Protein AF-A0A6A4GNF4-F1 (afdb_monomer_lite)

Organism: NCBI:txid1447944

Sequence (142 aa):
MLDEHFGNWNWRKTITLSSYLIDRAEEALENRPNIKPEFVEEWADAKKAWELDNTKPNPFIPKVRAATGHCVQLELALEEEERTKKDFRKKAIKTTVSATTLIAEGLDLKEVIRHFKWDSEHQSLHPTDLQKARLCKACSRA

pLDDT: mean 83.72, std 9.84, range [50.75, 95.94]

Structure (mmCIF, N/CA/C/O backbone):
data_AF-A0A6A4GNF4-F1
#
_entry.id   AF-A0A6A4GNF4-F1
#
loop_
_atom_site.group_PDB
_atom_site.id
_atom_site.type_symbol
_atom_site.label_atom_id
_atom_site.label_alt_id
_atom_site.label_comp_id
_atom_site.label_asym_id
_atom_site.label_entity_id
_atom_site.label_seq_id
_atom_site.pdbx_PDB_ins_code
_atom_site.Cartn_x
_atom_site.Cartn_y
_atom_site.Cartn_z
_atom_site.occupancy
_atom_site.B_iso_or_equiv
_atom_site.auth_seq_id
_atom_site.auth_comp_id
_atom_site.auth_asym_id
_atom_site.auth_atom_id
_atom_site.pdbx_PDB_model_num
ATOM 1 N N . MET A 1 1 ? 3.613 40.060 -14.817 1.00 70.06 1 MET A N 1
ATOM 2 C CA . MET A 1 1 ? 3.795 39.480 -13.466 1.00 70.06 1 MET A CA 1
ATOM 3 C C . MET A 1 1 ? 3.590 37.966 -13.433 1.00 70.06 1 MET A C 1
ATOM 5 O O . MET A 1 1 ? 4.426 37.289 -12.859 1.00 70.06 1 MET A O 1
ATOM 9 N N . LEU A 1 2 ? 2.544 37.409 -14.064 1.00 80.56 2 LEU A N 1
ATOM 10 C CA . LEU A 1 2 ? 2.370 35.946 -14.162 1.00 80.56 2 LEU A CA 1
ATOM 11 C C . LEU A 1 2 ? 3.404 35.274 -15.080 1.00 80.56 2 LEU A C 1
ATOM 13 O O . LEU A 1 2 ? 3.984 34.263 -14.705 1.00 80.56 2 LEU A O 1
ATOM 17 N N . ASP A 1 3 ? 3.668 35.863 -16.245 1.00 85.56 3 ASP A N 1
ATOM 18 C CA . ASP A 1 3 ? 4.586 35.298 -17.245 1.00 85.56 3 ASP A CA 1
ATOM 19 C C . ASP A 1 3 ? 6.020 35.135 -16.714 1.00 85.56 3 ASP A C 1
ATOM 21 O O . ASP A 1 3 ? 6.640 34.089 -16.852 1.00 85.56 3 ASP A O 1
ATOM 25 N N . GLU A 1 4 ? 6.505 36.123 -15.966 1.00 85.44 4 GLU A N 1
ATOM 26 C CA . GLU A 1 4 ? 7.827 36.089 -15.337 1.00 85.44 4 GLU A CA 1
ATOM 27 C C . GLU A 1 4 ? 7.924 35.035 -14.220 1.00 85.44 4 GLU A C 1
ATOM 29 O O . GLU A 1 4 ? 8.931 34.334 -14.097 1.00 85.44 4 GLU A O 1
ATOM 34 N N . HIS A 1 5 ? 6.844 34.837 -13.453 1.00 87.56 5 HIS A N 1
ATOM 35 C CA . HIS A 1 5 ? 6.774 33.762 -12.466 1.00 87.56 5 HIS A CA 1
ATOM 36 C C . HIS A 1 5 ? 6.795 32.379 -13.142 1.00 87.56 5 HIS A C 1
ATOM 38 O O . HIS A 1 5 ? 7.540 31.495 -12.700 1.00 87.56 5 HIS A O 1
ATOM 44 N N . PHE A 1 6 ? 6.008 32.171 -14.202 1.00 87.94 6 PHE A N 1
ATOM 45 C CA . PHE A 1 6 ? 5.990 30.900 -14.932 1.00 87.94 6 PHE A CA 1
ATOM 46 C C . PHE A 1 6 ? 7.301 30.652 -15.684 1.00 87.94 6 PHE A C 1
ATOM 48 O O . PHE A 1 6 ? 7.794 29.524 -15.680 1.00 87.94 6 PHE A O 1
ATOM 55 N N . GLY A 1 7 ? 7.910 31.697 -16.244 1.00 90.94 7 GLY A N 1
ATOM 56 C CA . GLY A 1 7 ? 9.221 31.653 -16.884 1.00 90.94 7 GLY A CA 1
ATOM 57 C C . GLY A 1 7 ? 10.316 31.206 -15.918 1.00 90.94 7 GLY A C 1
ATOM 58 O O . GLY A 1 7 ? 11.018 30.235 -16.200 1.00 90.94 7 GLY A O 1
ATOM 59 N N . ASN A 1 8 ? 10.402 31.823 -14.734 1.00 90.19 8 ASN A N 1
ATOM 60 C CA . ASN A 1 8 ? 11.363 31.423 -13.702 1.00 90.19 8 ASN A CA 1
ATOM 61 C C . ASN A 1 8 ? 11.126 29.980 -13.220 1.00 90.19 8 ASN A C 1
ATOM 63 O O . ASN A 1 8 ? 12.062 29.199 -13.051 1.00 90.19 8 ASN A O 1
ATOM 67 N N . TRP A 1 9 ? 9.863 29.588 -13.037 1.00 89.94 9 TRP A N 1
ATOM 68 C CA . TRP A 1 9 ? 9.513 28.231 -12.617 1.00 89.94 9 TRP A CA 1
ATOM 69 C C . TRP A 1 9 ? 9.893 27.172 -13.662 1.00 89.94 9 TRP A C 1
ATOM 71 O O . TRP A 1 9 ? 10.454 26.131 -13.316 1.00 89.94 9 TRP A O 1
ATOM 81 N N . ASN A 1 10 ? 9.629 27.444 -14.940 1.00 90.62 10 ASN A N 1
ATOM 82 C CA . ASN A 1 10 ? 9.970 26.551 -16.047 1.00 90.62 10 ASN A CA 1
ATOM 83 C C . ASN A 1 10 ? 11.482 26.466 -16.264 1.00 90.62 10 ASN A C 1
ATOM 85 O O . ASN A 1 10 ? 12.014 25.370 -16.454 1.00 90.62 10 ASN A O 1
ATOM 89 N N . TRP A 1 11 ? 12.185 27.598 -16.176 1.00 92.75 11 TRP A N 1
ATOM 90 C CA . TRP A 1 11 ? 13.643 27.629 -16.233 1.00 92.75 11 TRP A CA 1
ATOM 91 C C . TRP A 1 11 ? 14.246 26.790 -15.110 1.00 92.75 11 TRP A C 1
ATOM 93 O O . TRP A 1 11 ? 15.052 25.899 -15.380 1.00 92.75 11 TRP A O 1
ATOM 103 N N . ARG A 1 12 ? 13.768 26.978 -13.872 1.00 93.19 12 ARG A N 1
ATOM 104 C CA . ARG A 1 12 ? 14.234 26.201 -12.724 1.00 93.19 12 ARG A CA 1
ATOM 105 C C . ARG A 1 12 ? 13.998 24.708 -12.912 1.00 93.19 12 ARG A C 1
ATOM 107 O O . ARG A 1 12 ? 14.927 23.938 -12.723 1.00 93.19 12 ARG A O 1
ATOM 114 N N . LYS A 1 13 ? 12.803 24.298 -13.352 1.00 92.19 13 LYS A N 1
ATOM 115 C CA . LYS A 1 13 ? 12.527 22.891 -13.683 1.00 92.19 13 LYS A CA 1
ATOM 116 C C . LYS A 1 13 ? 13.516 22.341 -14.704 1.00 92.19 13 LYS A C 1
ATOM 118 O O . LYS A 1 13 ? 14.001 21.235 -14.519 1.00 92.19 13 LYS A O 1
ATOM 123 N N . THR A 1 14 ? 13.812 23.108 -15.751 1.00 94.25 14 THR A N 1
ATOM 124 C CA . THR A 1 14 ? 14.698 22.677 -16.839 1.00 94.25 14 THR A CA 1
ATOM 125 C C . THR A 1 14 ? 16.126 22.465 -16.342 1.00 94.25 14 THR A C 1
ATOM 127 O O . THR A 1 14 ? 16.712 21.423 -16.621 1.00 94.25 14 THR A O 1
ATOM 130 N N . ILE A 1 15 ? 16.670 23.402 -15.559 1.00 94.00 15 ILE A N 1
ATOM 131 C CA . ILE A 1 15 ? 18.039 23.285 -15.030 1.00 94.00 15 ILE A CA 1
ATOM 132 C C . ILE A 1 15 ? 18.161 22.228 -13.923 1.00 94.00 15 ILE A C 1
ATOM 134 O O . ILE A 1 15 ? 19.217 21.622 -13.793 1.00 94.00 15 ILE A O 1
ATOM 138 N N . THR A 1 16 ? 17.100 21.975 -13.144 1.00 95.88 16 THR A N 1
ATOM 139 C CA . THR A 1 16 ? 17.116 20.955 -12.077 1.00 95.88 16 THR A CA 1
ATOM 140 C C . THR A 1 16 ? 16.748 19.559 -12.565 1.00 95.88 16 THR A C 1
ATOM 142 O O . THR A 1 16 ? 16.910 18.592 -11.827 1.00 95.88 16 THR A O 1
ATOM 145 N N . LEU A 1 17 ? 16.196 19.427 -13.774 1.00 94.44 17 LEU A N 1
ATOM 146 C CA . LEU A 1 17 ? 15.742 18.135 -14.282 1.00 94.44 17 LEU A CA 1
ATOM 147 C C . LEU A 1 17 ? 16.913 17.169 -14.473 1.00 94.44 17 LEU A C 1
ATOM 149 O O . LEU A 1 17 ? 16.777 15.996 -14.151 1.00 94.44 17 LEU A O 1
ATOM 153 N N . SER A 1 18 ? 18.058 17.650 -14.961 1.00 92.75 18 SER A N 1
ATOM 154 C CA . SER A 1 18 ? 19.240 16.811 -15.174 1.00 92.75 18 SER A CA 1
ATOM 155 C C . SER A 1 18 ? 19.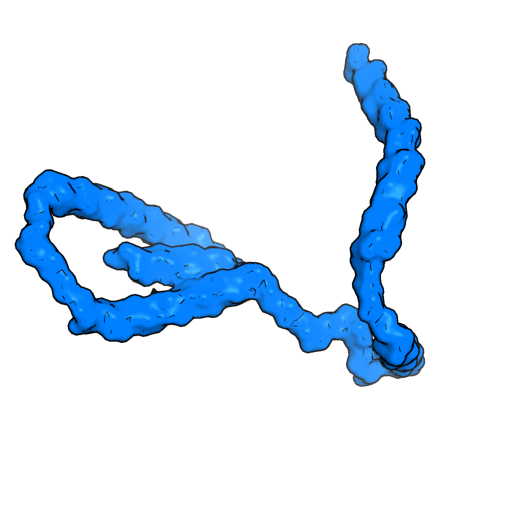772 16.225 -13.866 1.00 92.75 18 SER A C 1
ATOM 157 O O . SER A 1 18 ? 19.962 15.016 -13.793 1.00 92.75 18 SER A O 1
ATOM 159 N N . SER A 1 19 ? 19.944 17.047 -12.825 1.00 94.69 19 SER A N 1
ATOM 160 C CA . SER A 1 19 ? 20.383 16.574 -11.507 1.00 94.69 19 SER A CA 1
ATOM 161 C C . SER A 1 19 ? 19.361 15.622 -10.894 1.00 94.69 19 SER A C 1
ATOM 163 O O . SER A 1 19 ? 19.722 14.537 -10.464 1.00 94.69 19 SER A O 1
ATOM 165 N N . TYR A 1 20 ? 18.071 15.963 -10.966 1.00 95.50 20 TYR A N 1
ATOM 166 C CA . TYR A 1 20 ? 17.005 15.090 -10.479 1.00 95.50 20 TYR A CA 1
ATOM 167 C C . TYR A 1 20 ? 17.008 13.717 -11.166 1.00 95.50 20 TYR A C 1
ATOM 169 O O . TYR A 1 20 ? 16.818 12.699 -10.510 1.00 95.50 20 TYR A O 1
ATOM 177 N N . LEU A 1 21 ? 17.213 13.668 -12.486 1.00 95.62 21 LEU A N 1
ATOM 178 C CA . LEU A 1 21 ? 17.273 12.404 -13.221 1.00 95.62 21 LEU A CA 1
ATOM 179 C C . LEU A 1 21 ? 18.505 11.574 -12.847 1.00 95.62 21 LEU A C 1
ATOM 181 O O . LEU A 1 21 ? 18.391 10.352 -12.783 1.00 95.62 21 LEU A O 1
ATOM 185 N N . ILE A 1 22 ? 19.649 12.215 -12.591 1.00 95.25 22 ILE A N 1
ATOM 186 C CA . ILE A 1 22 ? 20.861 11.535 -12.113 1.00 95.25 22 ILE A CA 1
ATOM 187 C C . ILE A 1 22 ? 20.602 10.926 -10.735 1.00 95.25 22 ILE A C 1
ATOM 189 O O . ILE A 1 22 ? 20.765 9.718 -10.584 1.00 95.25 22 ILE A O 1
ATOM 193 N N . ASP A 1 23 ? 20.086 11.713 -9.789 1.00 95.94 23 ASP A N 1
ATOM 194 C CA . ASP A 1 23 ? 19.773 11.241 -8.434 1.00 95.94 23 ASP A CA 1
ATOM 195 C C . ASP A 1 23 ? 18.822 10.034 -8.476 1.00 95.94 23 ASP A C 1
ATOM 197 O O . ASP A 1 23 ? 19.005 9.042 -7.774 1.00 95.94 23 ASP A O 1
ATOM 201 N N . ARG A 1 24 ? 17.812 10.080 -9.355 1.00 94.88 24 ARG A N 1
ATOM 202 C CA . ARG A 1 24 ? 16.856 8.976 -9.533 1.00 94.88 24 ARG A CA 1
ATOM 203 C C . ARG A 1 24 ? 17.477 7.743 -10.171 1.00 94.88 24 ARG A C 1
ATOM 205 O O . ARG A 1 24 ? 17.057 6.632 -9.855 1.00 94.88 24 ARG A O 1
ATOM 212 N N . ALA A 1 25 ? 18.431 7.915 -11.081 1.00 92.44 25 ALA A N 1
ATOM 213 C CA . ALA A 1 25 ? 19.145 6.800 -11.690 1.00 92.44 25 ALA A CA 1
ATOM 214 C C . ALA A 1 25 ? 20.075 6.115 -10.678 1.00 92.44 25 ALA A C 1
ATOM 216 O O . ALA A 1 25 ? 20.127 4.885 -10.642 1.00 92.44 25 ALA A O 1
ATOM 217 N N . GLU A 1 26 ? 20.756 6.891 -9.834 1.00 94.50 26 GLU A N 1
ATOM 218 C CA . GLU A 1 26 ? 21.586 6.375 -8.741 1.00 94.50 26 GLU A CA 1
ATOM 219 C C . GLU A 1 26 ? 20.734 5.648 -7.693 1.00 94.50 26 GLU A C 1
ATOM 221 O O . GLU A 1 26 ? 21.020 4.496 -7.368 1.00 94.50 26 GLU A O 1
ATOM 226 N N . GLU A 1 27 ? 19.621 6.250 -7.263 1.00 92.81 27 GLU A N 1
ATOM 227 C CA . GLU A 1 27 ? 18.652 5.624 -6.354 1.00 92.81 27 GLU A CA 1
ATOM 228 C C . GLU A 1 27 ? 18.114 4.304 -6.930 1.00 92.81 27 GLU A C 1
ATOM 230 O O . GLU A 1 27 ? 17.982 3.309 -6.216 1.00 92.81 27 GLU A O 1
ATOM 235 N N . ALA A 1 28 ? 17.813 4.260 -8.231 1.00 88.56 28 ALA A N 1
ATOM 236 C CA . ALA A 1 28 ? 17.340 3.047 -8.893 1.00 88.56 28 ALA A CA 1
ATOM 237 C C . ALA A 1 28 ? 18.424 1.963 -8.999 1.00 88.56 28 ALA A C 1
ATOM 239 O O . ALA A 1 28 ? 18.097 0.774 -8.983 1.00 88.56 28 ALA A O 1
ATOM 240 N N . LEU A 1 29 ? 19.696 2.352 -9.120 1.00 87.00 29 LEU A N 1
ATOM 241 C CA . LEU A 1 29 ? 20.821 1.421 -9.136 1.00 87.00 29 LEU A CA 1
ATOM 242 C C . LEU A 1 29 ? 21.062 0.822 -7.747 1.00 87.00 29 LEU A C 1
ATOM 244 O O . LEU A 1 29 ? 21.261 -0.387 -7.639 1.00 87.00 29 LEU A O 1
ATOM 248 N N . GLU A 1 30 ? 20.999 1.646 -6.701 1.00 88.69 30 GLU A N 1
ATOM 249 C CA . GLU A 1 30 ? 21.125 1.212 -5.307 1.00 88.69 30 GLU A CA 1
ATOM 250 C C . GLU A 1 30 ? 19.967 0.293 -4.900 1.00 88.69 30 GLU A C 1
ATOM 252 O O . GLU A 1 30 ? 20.179 -0.784 -4.343 1.00 88.69 30 GLU A O 1
ATOM 257 N N . ASN A 1 31 ? 18.739 0.664 -5.267 1.00 85.94 31 ASN A N 1
ATOM 258 C CA . ASN A 1 31 ? 17.536 -0.120 -4.988 1.00 85.94 31 ASN A CA 1
ATOM 259 C C . ASN A 1 31 ? 17.249 -1.185 -6.052 1.00 85.94 31 ASN A C 1
ATOM 261 O O . ASN A 1 31 ? 16.132 -1.712 -6.121 1.00 85.94 31 ASN A O 1
ATOM 265 N N . ARG A 1 32 ? 18.225 -1.510 -6.911 1.00 80.75 32 ARG A N 1
ATOM 266 C CA . ARG A 1 32 ? 18.014 -2.487 -7.973 1.00 80.75 32 ARG A CA 1
ATOM 267 C C . ARG A 1 32 ? 17.689 -3.840 -7.333 1.00 80.75 32 ARG A C 1
ATOM 269 O O . ARG A 1 32 ? 18.517 -4.384 -6.600 1.00 80.75 32 ARG A O 1
ATOM 276 N N . PRO A 1 33 ? 16.520 -4.434 -7.628 1.00 78.50 33 PRO A N 1
ATOM 277 C CA . PRO A 1 33 ? 16.210 -5.757 -7.120 1.00 78.50 33 PRO A CA 1
ATOM 278 C C . PRO A 1 33 ? 17.259 -6.742 -7.638 1.00 78.50 33 PRO A C 1
ATOM 280 O O . PRO A 1 33 ? 17.595 -6.744 -8.827 1.00 78.50 33 PRO A O 1
ATOM 283 N N . ASN A 1 34 ? 17.779 -7.584 -6.746 1.00 79.50 34 ASN A N 1
ATOM 284 C CA . ASN A 1 34 ? 18.717 -8.640 -7.110 1.00 79.50 34 ASN A CA 1
ATOM 285 C C . ASN A 1 34 ? 17.953 -9.770 -7.822 1.00 79.50 34 ASN A C 1
ATOM 287 O O . ASN A 1 34 ? 17.582 -10.782 -7.228 1.00 79.50 34 ASN A O 1
ATOM 291 N N . ILE A 1 35 ? 17.620 -9.535 -9.091 1.00 80.31 35 ILE A N 1
ATOM 292 C CA . ILE A 1 35 ? 16.931 -10.499 -9.945 1.00 80.31 35 ILE A CA 1
ATOM 293 C C . ILE A 1 35 ? 17.976 -11.504 -10.421 1.00 80.31 35 ILE A C 1
ATOM 295 O O . ILE A 1 35 ? 18.953 -11.129 -11.073 1.00 80.31 35 ILE A O 1
ATOM 299 N N . LYS A 1 36 ? 17.772 -12.786 -10.104 1.00 87.94 36 LYS A N 1
ATOM 300 C CA . LYS A 1 36 ? 18.650 -13.853 -10.597 1.00 87.94 36 LYS A CA 1
ATOM 301 C C . LYS A 1 36 ? 18.606 -13.889 -12.130 1.00 87.94 36 LYS A C 1
ATOM 303 O O . LYS A 1 36 ? 17.517 -13.749 -12.689 1.00 87.94 36 LYS A O 1
ATOM 308 N N . PRO A 1 37 ? 19.740 -14.123 -12.810 1.00 84.50 37 PRO A N 1
ATOM 309 C CA . PRO A 1 37 ? 19.790 -14.167 -14.273 1.00 84.50 37 PRO A CA 1
ATOM 310 C C . PRO A 1 37 ? 18.819 -15.202 -14.864 1.00 84.50 37 PRO A C 1
ATOM 312 O O . PRO A 1 37 ? 18.177 -14.925 -15.870 1.00 84.50 37 PRO A O 1
ATOM 315 N N . GLU A 1 38 ? 18.611 -16.322 -14.166 1.00 88.44 38 GLU A N 1
ATOM 316 C CA . GLU A 1 38 ? 17.645 -17.375 -14.512 1.00 88.44 38 GLU A CA 1
ATOM 317 C C . GLU A 1 38 ? 16.220 -16.833 -14.729 1.00 88.44 38 GLU A C 1
ATOM 319 O O . GLU A 1 38 ? 15.551 -17.205 -15.688 1.00 88.44 38 GLU A O 1
ATOM 324 N N . PHE A 1 39 ? 15.763 -15.895 -13.888 1.00 84.25 39 PHE A N 1
ATOM 325 C CA . PHE A 1 39 ? 14.428 -15.300 -14.030 1.00 84.25 39 PHE A CA 1
ATOM 326 C C . PHE A 1 39 ? 14.321 -14.381 -15.249 1.00 84.25 39 PHE A C 1
ATOM 328 O O . PHE A 1 39 ? 13.239 -14.228 -15.813 1.00 84.25 39 PHE A O 1
ATOM 335 N N . VAL A 1 40 ? 15.427 -13.747 -15.650 1.00 86.62 40 VAL A N 1
ATOM 336 C CA . VAL A 1 40 ? 15.463 -12.884 -16.837 1.00 86.62 40 VAL A CA 1
ATOM 337 C C . VAL A 1 40 ? 15.359 -13.733 -18.101 1.00 86.62 40 VAL A C 1
ATOM 339 O O . VAL A 1 40 ? 14.613 -13.373 -19.010 1.00 86.62 40 VAL A O 1
ATOM 342 N N . GLU A 1 41 ? 16.061 -14.866 -18.137 1.00 90.06 41 GLU A N 1
ATOM 343 C CA . GLU A 1 41 ? 15.990 -15.830 -19.238 1.00 90.06 41 GLU A CA 1
ATOM 344 C C . GLU A 1 41 ? 14.598 -16.466 -19.333 1.00 90.06 41 GLU A C 1
ATOM 346 O O . GLU A 1 41 ? 13.976 -16.408 -20.393 1.00 90.06 41 GLU A O 1
ATOM 351 N N . GLU A 1 42 ? 14.045 -16.947 -18.212 1.00 90.06 42 GLU A N 1
ATOM 352 C CA . GLU A 1 42 ? 12.690 -17.515 -18.166 1.00 90.06 42 GLU A CA 1
ATOM 353 C C . GLU A 1 42 ? 11.635 -16.508 -18.653 1.00 90.06 42 GLU A C 1
ATOM 355 O O . GLU A 1 42 ? 10.748 -16.844 -19.442 1.00 90.06 42 GLU A O 1
ATOM 360 N N . TRP A 1 43 ? 11.735 -15.247 -18.217 1.00 89.88 43 TRP A N 1
ATOM 361 C CA . TRP A 1 43 ? 10.809 -14.202 -18.646 1.00 89.88 43 TRP A CA 1
ATO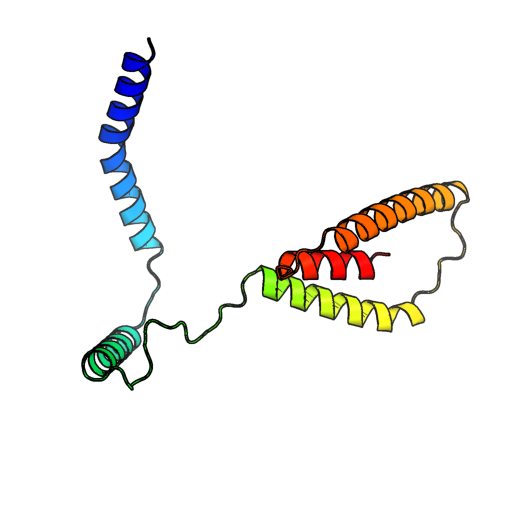M 362 C C . TRP A 1 43 ? 10.966 -13.863 -20.132 1.00 89.88 43 TRP A C 1
ATOM 364 O O . TRP A 1 43 ? 9.963 -13.678 -20.827 1.00 89.88 43 TRP A O 1
ATOM 374 N N . ALA A 1 44 ? 12.200 -13.805 -20.641 1.00 91.25 44 ALA A N 1
ATOM 375 C CA . ALA A 1 44 ? 12.469 -13.554 -22.054 1.00 91.25 44 ALA A CA 1
ATOM 376 C C . ALA A 1 44 ? 11.904 -14.668 -22.947 1.00 91.25 44 ALA A C 1
ATOM 378 O O . ALA A 1 44 ? 11.325 -14.378 -23.998 1.00 91.25 44 ALA A O 1
ATOM 379 N N . ASP A 1 45 ? 12.013 -15.923 -22.518 1.00 93.06 45 ASP A N 1
ATOM 3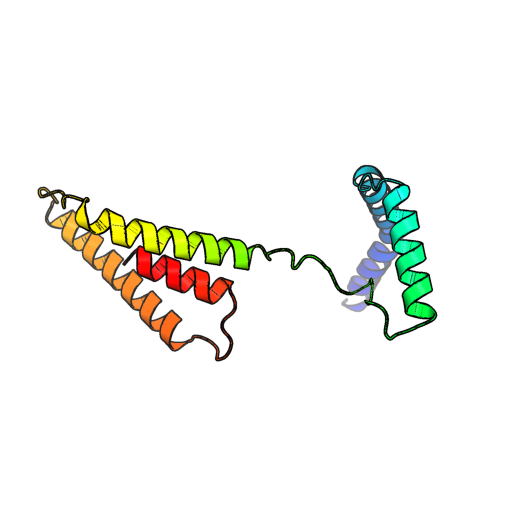80 C CA . ASP A 1 45 ? 11.466 -17.069 -23.241 1.00 93.06 45 ASP A CA 1
ATOM 381 C C . ASP A 1 45 ? 9.938 -17.106 -23.178 1.00 93.06 45 ASP A C 1
ATOM 383 O O . ASP A 1 45 ? 9.286 -17.300 -24.207 1.00 93.06 45 ASP A O 1
ATOM 387 N N . ALA A 1 46 ? 9.345 -16.821 -22.013 1.00 89.75 46 ALA A N 1
ATOM 388 C CA . ALA A 1 46 ? 7.896 -16.686 -21.873 1.00 89.75 46 ALA A CA 1
ATOM 389 C C . ALA A 1 46 ? 7.339 -15.565 -22.768 1.00 89.75 46 ALA A C 1
ATOM 391 O O . ALA A 1 46 ? 6.301 -15.740 -23.411 1.00 89.75 46 ALA A O 1
ATOM 392 N N . LYS A 1 47 ? 8.054 -14.436 -22.862 1.00 93.44 47 LYS A N 1
ATOM 393 C CA . LYS A 1 47 ? 7.714 -13.323 -23.754 1.00 93.44 47 LYS A CA 1
ATOM 394 C C . LYS A 1 47 ? 7.764 -13.737 -25.220 1.00 93.44 47 LYS A C 1
ATOM 396 O O . LYS A 1 47 ? 6.765 -13.569 -25.910 1.00 93.44 47 LYS A O 1
ATOM 401 N N . LYS A 1 48 ? 8.871 -14.324 -25.684 1.00 93.62 48 LYS A N 1
ATOM 402 C CA . LYS A 1 48 ? 8.997 -14.798 -27.074 1.00 93.62 48 LYS A CA 1
ATOM 403 C C . LYS A 1 48 ? 7.931 -15.833 -27.423 1.00 93.62 48 LYS A C 1
ATOM 405 O O . LYS A 1 48 ? 7.368 -15.798 -28.512 1.00 93.62 48 LYS A O 1
ATOM 410 N N . ALA A 1 49 ? 7.648 -16.756 -26.504 1.00 91.00 49 ALA A N 1
ATOM 411 C CA . ALA A 1 49 ? 6.643 -17.787 -26.709 1.00 91.00 49 ALA A CA 1
ATOM 412 C C . ALA A 1 49 ? 5.246 -17.182 -26.898 1.00 91.00 49 ALA A C 1
ATOM 414 O O . ALA A 1 49 ? 4.527 -17.637 -27.785 1.00 91.00 49 ALA A O 1
ATOM 415 N N . TRP A 1 50 ? 4.893 -16.172 -26.098 1.00 94.50 50 TRP A N 1
ATOM 416 C CA . TRP A 1 50 ? 3.625 -15.450 -26.207 1.00 94.50 50 TRP A CA 1
ATOM 417 C C . TRP A 1 50 ? 3.550 -14.561 -27.455 1.00 94.50 50 TRP A C 1
ATOM 419 O O . TRP A 1 50 ? 2.542 -14.580 -28.149 1.00 94.50 50 TRP A O 1
ATOM 429 N N . GLU A 1 51 ? 4.623 -13.840 -27.792 1.00 92.62 51 GLU A N 1
ATOM 430 C CA . GLU A 1 51 ? 4.677 -13.009 -29.006 1.00 92.62 51 GLU A CA 1
ATOM 431 C C . GLU A 1 51 ? 4.538 -13.842 -30.289 1.00 92.62 51 GLU A C 1
ATOM 433 O O . GLU A 1 51 ? 3.949 -13.381 -31.266 1.00 92.62 51 GLU A O 1
ATOM 438 N N . LEU A 1 52 ? 5.052 -15.076 -30.284 1.00 92.38 52 LEU A N 1
ATOM 439 C CA . LEU A 1 52 ? 4.905 -16.015 -31.396 1.00 92.38 52 LEU A CA 1
ATOM 440 C C . LEU A 1 52 ? 3.503 -16.643 -31.456 1.00 92.38 52 LEU A C 1
ATOM 442 O O . LEU A 1 52 ? 3.020 -16.970 -32.538 1.00 92.38 52 LEU A O 1
ATOM 446 N N . ASP A 1 53 ? 2.868 -16.844 -30.302 1.00 91.75 53 ASP A N 1
ATOM 447 C CA . ASP A 1 53 ? 1.577 -17.511 -30.170 1.00 91.75 53 ASP A CA 1
ATOM 448 C C . ASP A 1 53 ? 0.773 -16.929 -29.000 1.00 91.75 53 ASP A C 1
ATOM 450 O O . ASP A 1 53 ? 0.969 -17.277 -27.831 1.00 91.75 53 ASP A O 1
ATOM 454 N N . ASN A 1 54 ? -0.196 -16.076 -29.338 1.00 86.06 54 ASN A N 1
ATOM 455 C CA . ASN A 1 54 ? -1.052 -15.391 -28.370 1.00 86.06 54 ASN A CA 1
ATOM 456 C C . ASN A 1 54 ? -2.011 -16.328 -27.609 1.00 86.06 54 ASN A C 1
ATOM 458 O O . ASN A 1 54 ? -2.713 -15.863 -26.710 1.00 86.06 54 ASN A O 1
ATOM 462 N N . THR A 1 55 ? -2.073 -17.623 -27.946 1.00 88.62 55 THR A N 1
ATOM 463 C CA . THR A 1 55 ? -2.833 -18.612 -27.159 1.00 88.62 55 THR A CA 1
ATOM 464 C C . THR A 1 55 ? -2.083 -19.063 -25.903 1.00 88.62 55 THR A C 1
ATOM 466 O O . THR A 1 55 ? -2.693 -19.595 -24.971 1.00 88.62 55 THR A O 1
ATOM 469 N N . LYS A 1 56 ? -0.768 -18.818 -25.837 1.00 87.69 56 LYS A N 1
ATOM 470 C CA . LYS A 1 56 ? 0.057 -19.100 -24.659 1.00 87.69 56 LYS A CA 1
ATOM 471 C C . LYS A 1 56 ? -0.221 -18.102 -23.528 1.00 87.69 56 LYS A C 1
ATOM 473 O O . LYS A 1 56 ? -0.709 -16.998 -23.771 1.00 87.69 56 LYS A O 1
ATOM 478 N N . PRO A 1 57 ? 0.079 -18.463 -22.267 1.00 87.06 57 PRO A N 1
ATOM 479 C CA . PRO A 1 57 ? -0.156 -17.578 -21.132 1.00 87.06 57 PRO A CA 1
ATOM 480 C C . PRO A 1 57 ? 0.618 -16.264 -21.275 1.00 87.06 57 PRO A C 1
ATOM 482 O O . PRO A 1 57 ? 1.836 -16.264 -21.441 1.00 87.06 57 PRO A O 1
ATOM 485 N N . ASN A 1 58 ? -0.103 -15.146 -21.171 1.00 87.81 58 ASN A N 1
ATOM 486 C CA . ASN A 1 58 ? 0.460 -13.807 -21.289 1.00 87.81 58 ASN A CA 1
ATOM 487 C C . ASN A 1 58 ? 1.372 -13.488 -20.080 1.00 87.81 58 ASN A C 1
ATOM 489 O O . ASN A 1 58 ? 0.867 -13.370 -18.958 1.00 87.81 58 ASN A O 1
ATOM 493 N N . PRO A 1 59 ? 2.690 -13.298 -20.283 1.00 87.31 59 PRO A N 1
ATOM 494 C CA . PRO A 1 59 ? 3.644 -13.050 -19.202 1.00 87.31 59 PRO A CA 1
ATOM 495 C C . PRO A 1 59 ? 3.506 -11.661 -18.564 1.00 87.31 59 PRO A C 1
ATOM 497 O O . PRO A 1 59 ? 4.080 -11.423 -17.502 1.00 87.31 59 PRO A O 1
ATOM 500 N N . PHE A 1 60 ? 2.751 -10.746 -19.179 1.00 85.88 60 PHE A N 1
ATOM 501 C CA . PHE A 1 60 ? 2.458 -9.419 -18.634 1.00 85.88 60 PHE A CA 1
ATOM 502 C C . PHE A 1 60 ? 1.292 -9.421 -17.643 1.00 85.88 60 PHE A C 1
ATOM 504 O O . PHE A 1 60 ? 1.098 -8.437 -16.930 1.00 85.88 60 PHE A O 1
ATOM 511 N N . ILE A 1 61 ? 0.513 -10.507 -17.572 1.00 84.31 61 ILE A N 1
ATOM 512 C CA . ILE A 1 61 ? -0.516 -10.651 -16.544 1.00 84.31 61 ILE A CA 1
ATOM 513 C C . ILE A 1 61 ? 0.181 -11.069 -15.242 1.00 84.31 61 ILE A C 1
ATOM 515 O O . ILE A 1 61 ? 0.821 -12.124 -15.207 1.00 84.31 61 ILE A O 1
ATOM 519 N N . PRO A 1 62 ? 0.063 -10.286 -14.154 1.00 75.75 62 PRO A N 1
ATOM 520 C CA . PRO A 1 62 ? 0.668 -10.641 -12.879 1.00 75.75 62 PRO A CA 1
ATOM 521 C C . PRO A 1 62 ? 0.124 -11.989 -12.391 1.00 75.75 62 PRO A C 1
ATOM 523 O O . PRO A 1 62 ? -1.068 -12.122 -12.114 1.00 75.75 62 PRO A O 1
ATOM 526 N N . LYS A 1 63 ? 0.998 -12.996 -12.269 1.00 73.25 63 LYS A N 1
ATOM 527 C CA . LYS A 1 63 ? 0.627 -14.329 -11.752 1.00 73.25 63 LYS A CA 1
ATOM 528 C C . LYS A 1 63 ? 0.239 -14.284 -10.272 1.00 73.25 63 LYS A C 1
ATOM 530 O O . LYS A 1 63 ? -0.566 -15.086 -9.811 1.00 73.25 63 LYS A O 1
ATOM 535 N N . VAL A 1 64 ? 0.798 -13.327 -9.536 1.00 68.19 64 VAL A N 1
ATOM 536 C CA . VAL A 1 64 ? 0.447 -13.050 -8.147 1.00 68.19 64 VAL A CA 1
ATOM 537 C C . VAL A 1 64 ? -0.451 -11.820 -8.157 1.00 68.19 64 VAL A C 1
ATOM 539 O O . VAL A 1 64 ? 0.006 -10.721 -8.471 1.00 68.19 64 VAL A O 1
ATOM 542 N N . ARG A 1 65 ? -1.729 -11.977 -7.785 1.00 58.50 65 ARG A N 1
ATOM 543 C CA . ARG A 1 65 ? -2.469 -10.844 -7.218 1.00 58.50 65 ARG A CA 1
ATOM 544 C C . ARG A 1 65 ? -1.723 -10.493 -5.943 1.00 58.50 65 ARG A C 1
ATOM 546 O O . ARG A 1 65 ? -1.915 -11.155 -4.928 1.00 58.50 65 ARG A O 1
ATOM 553 N N . ALA A 1 66 ? -0.822 -9.515 -6.007 1.00 59.56 66 ALA A N 1
ATOM 554 C CA . ALA A 1 66 ? -0.291 -8.921 -4.796 1.00 59.56 66 ALA A CA 1
ATOM 555 C C . ALA A 1 66 ? -1.519 -8.497 -3.992 1.00 59.56 66 ALA A C 1
ATOM 557 O O . ALA A 1 66 ? -2.330 -7.714 -4.493 1.00 59.56 66 ALA A O 1
ATOM 558 N N . ALA A 1 67 ? -1.722 -9.099 -2.819 1.00 61.56 67 ALA A N 1
ATOM 559 C CA . ALA A 1 67 ? -2.768 -8.661 -1.920 1.00 61.56 67 ALA A CA 1
ATOM 560 C C . ALA A 1 67 ? -2.492 -7.180 -1.672 1.00 61.56 67 ALA A C 1
ATOM 562 O O . ALA A 1 67 ? -1.511 -6.817 -1.024 1.00 61.56 67 ALA A O 1
ATOM 563 N N . THR A 1 68 ? -3.293 -6.310 -2.286 1.00 73.06 68 THR A N 1
ATOM 564 C CA . THR A 1 68 ? -3.184 -4.871 -2.074 1.00 73.06 68 THR A CA 1
ATOM 565 C C . THR A 1 68 ? -3.246 -4.638 -0.569 1.00 73.06 68 THR A C 1
ATOM 567 O O . THR A 1 68 ? -3.955 -5.369 0.123 1.00 73.06 68 THR A O 1
ATOM 570 N N . GLY A 1 69 ? -2.544 -3.639 -0.027 1.00 75.81 69 GLY A N 1
ATOM 571 C CA . GLY A 1 69 ? -2.549 -3.399 1.426 1.00 75.81 69 GLY A CA 1
ATOM 572 C C . GLY A 1 69 ? -3.965 -3.339 2.028 1.00 75.81 69 GLY A C 1
ATOM 573 O O . GLY A 1 69 ? -4.180 -3.744 3.165 1.00 75.81 69 GLY A O 1
ATOM 574 N N . HIS A 1 70 ? -4.958 -2.929 1.234 1.00 80.50 70 HIS A N 1
ATOM 575 C CA . HIS A 1 70 ? -6.377 -2.961 1.590 1.00 80.50 70 HIS A CA 1
ATOM 576 C C . HIS A 1 70 ? -6.997 -4.365 1.683 1.00 80.50 70 HIS A C 1
ATOM 578 O O . HIS A 1 70 ? -7.828 -4.579 2.559 1.00 80.50 70 HIS A O 1
ATOM 584 N N . CYS A 1 71 ? -6.584 -5.320 0.847 1.00 78.94 71 CYS A N 1
ATOM 585 C CA . CYS A 1 71 ? -6.992 -6.724 0.952 1.00 78.94 71 CYS A CA 1
ATOM 586 C C . CYS A 1 71 ? -6.498 -7.327 2.269 1.00 78.94 71 CYS A C 1
ATOM 588 O O . CYS A 1 71 ? -7.276 -7.931 2.997 1.00 78.94 71 CYS A O 1
ATOM 590 N N . VAL A 1 72 ? -5.229 -7.076 2.614 1.00 84.31 72 VAL A N 1
ATOM 591 C CA . VAL A 1 72 ? -4.643 -7.528 3.887 1.00 84.31 72 VAL A CA 1
ATOM 592 C C . VAL A 1 72 ? -5.358 -6.873 5.072 1.00 84.31 72 VAL A C 1
ATOM 594 O O . VAL A 1 72 ? -5.679 -7.526 6.058 1.00 84.31 72 VAL A O 1
ATOM 597 N N . GLN A 1 73 ? -5.671 -5.577 4.979 1.00 84.56 73 GLN A N 1
ATOM 598 C CA . GLN A 1 73 ? -6.446 -4.884 6.012 1.00 84.56 73 GLN A CA 1
ATOM 599 C C . GLN A 1 73 ? -7.859 -5.447 6.186 1.00 84.56 73 GLN A C 1
ATOM 601 O O . GLN A 1 73 ? -8.364 -5.425 7.310 1.00 84.56 73 GLN A O 1
ATOM 606 N N . LEU A 1 74 ? -8.498 -5.889 5.101 1.00 85.69 74 LEU A N 1
ATOM 607 C CA . LEU A 1 74 ? -9.810 -6.527 5.136 1.00 85.69 74 LEU A CA 1
ATOM 608 C C . LEU A 1 74 ? -9.732 -7.903 5.798 1.00 85.69 74 LEU A C 1
ATOM 610 O O . LEU A 1 74 ? -10.521 -8.179 6.694 1.00 85.69 74 LEU A O 1
ATOM 614 N N . GLU A 1 75 ? -8.759 -8.720 5.408 1.00 87.06 75 GLU A N 1
ATOM 615 C CA . GLU A 1 75 ? -8.525 -10.043 5.993 1.00 87.06 75 GLU A CA 1
ATOM 616 C C . GLU A 1 75 ? -8.286 -9.949 7.507 1.00 87.06 75 GLU A C 1
ATOM 618 O O . GLU A 1 75 ? -9.001 -10.573 8.287 1.00 87.06 75 GLU A O 1
ATOM 623 N N . LEU A 1 76 ? -7.400 -9.046 7.941 1.00 87.19 76 LEU A N 1
ATOM 624 C CA . LEU A 1 76 ? -7.155 -8.792 9.365 1.00 87.19 76 LEU A CA 1
ATOM 625 C C . LEU A 1 76 ? -8.407 -8.303 10.112 1.00 87.19 76 LEU A C 1
ATOM 627 O O . LEU A 1 76 ? -8.601 -8.655 11.276 1.00 87.19 76 LEU A O 1
ATOM 631 N N . ALA A 1 77 ? -9.246 -7.479 9.472 1.00 86.81 77 ALA A N 1
ATOM 632 C CA . ALA A 1 77 ? -10.489 -6.996 10.074 1.00 86.81 77 ALA A CA 1
ATOM 633 C C . ALA A 1 77 ? -11.498 -8.133 10.293 1.00 86.81 77 ALA A C 1
ATOM 635 O O . ALA A 1 77 ? -12.130 -8.188 11.348 1.00 86.81 77 ALA A O 1
ATOM 636 N N . LEU A 1 78 ? -11.621 -9.042 9.323 1.00 87.69 78 LEU A N 1
ATOM 637 C CA . LEU A 1 78 ? -12.497 -10.211 9.412 1.00 87.69 78 LEU A CA 1
ATOM 638 C C . LEU A 1 78 ? -12.017 -11.175 10.505 1.00 87.69 78 LEU A C 1
ATOM 640 O O . LEU A 1 78 ? -12.808 -11.605 11.343 1.00 87.69 78 LEU A O 1
ATOM 644 N N . GLU A 1 79 ? -10.713 -11.449 10.576 1.00 86.81 79 GLU A N 1
ATOM 645 C CA . GLU A 1 79 ? -10.136 -12.270 11.648 1.00 86.81 79 GLU A CA 1
ATOM 646 C C . GLU A 1 79 ? -10.351 -11.662 13.044 1.00 86.81 79 GLU A C 1
ATOM 648 O O . GLU A 1 79 ? -10.571 -12.374 14.028 1.00 86.81 79 GLU A O 1
ATOM 653 N N . GLU A 1 80 ? -10.249 -10.337 13.172 1.00 83.94 80 GLU A N 1
ATOM 654 C CA . GLU A 1 80 ? -10.537 -9.628 14.422 1.00 83.94 80 GLU A CA 1
ATOM 655 C C . GLU A 1 80 ? -12.020 -9.730 14.804 1.00 83.94 80 GLU A C 1
ATOM 657 O O . GLU A 1 80 ? -12.329 -9.990 15.969 1.00 83.94 80 GLU A O 1
ATOM 662 N N . GLU A 1 81 ? -12.937 -9.600 13.844 1.00 82.88 81 GLU A N 1
ATOM 663 C CA . GLU A 1 81 ? -14.373 -9.793 14.068 1.00 82.88 81 GLU A CA 1
ATOM 664 C C . GLU A 1 81 ? -14.671 -11.216 14.571 1.00 82.88 81 GLU A C 1
ATOM 666 O O . GLU A 1 81 ? -15.368 -11.399 15.574 1.00 82.88 81 GLU A O 1
ATOM 671 N N . GLU A 1 82 ? -14.095 -12.235 13.931 1.00 83.75 82 GLU A N 1
ATOM 672 C CA . GLU A 1 82 ? -14.255 -13.629 14.348 1.00 83.75 82 GLU A CA 1
ATOM 673 C C . GLU A 1 82 ? -13.711 -13.895 15.755 1.00 83.75 82 GLU A C 1
ATOM 675 O O . GLU A 1 82 ? -14.348 -14.599 16.547 1.00 83.75 82 GLU A O 1
ATOM 680 N N . ARG A 1 83 ? -12.542 -13.333 16.091 1.00 80.88 83 ARG A N 1
ATOM 681 C CA . ARG A 1 83 ? -11.966 -13.428 17.442 1.00 80.88 83 ARG A CA 1
ATOM 682 C C . ARG A 1 83 ? -12.852 -12.734 18.469 1.00 80.88 83 ARG A C 1
ATOM 684 O O . ARG A 1 83 ? -13.164 -13.323 19.501 1.00 80.88 83 ARG A O 1
ATOM 691 N N . THR A 1 84 ? -13.337 -11.537 18.153 1.00 73.31 84 THR A N 1
ATOM 692 C CA . THR A 1 84 ? -14.204 -10.750 19.038 1.00 73.31 84 THR A CA 1
ATOM 693 C C . THR A 1 84 ? -15.512 -11.483 19.326 1.00 73.31 84 THR A C 1
ATOM 695 O O . THR A 1 84 ? -15.906 -11.591 20.487 1.00 73.31 84 THR A O 1
ATOM 698 N N . LYS A 1 85 ? -16.142 -12.094 18.312 1.00 75.81 85 LYS A N 1
ATOM 699 C CA . LYS A 1 85 ? -17.338 -12.940 18.486 1.00 75.81 85 LYS A CA 1
ATOM 700 C C . LYS A 1 85 ? -17.086 -14.131 19.419 1.00 75.81 85 LYS A C 1
ATOM 702 O O . LYS A 1 85 ? -17.958 -14.482 20.215 1.00 75.81 85 LYS A O 1
ATOM 707 N N . LYS A 1 86 ? -15.902 -14.751 19.348 1.00 75.06 86 LYS A N 1
ATOM 708 C CA . LYS A 1 86 ? -15.512 -15.876 20.221 1.00 7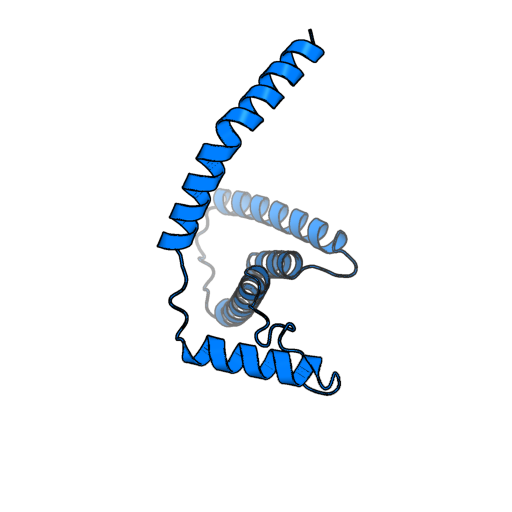5.06 86 LYS A CA 1
ATOM 709 C C . LYS A 1 86 ? -15.229 -15.421 21.660 1.00 75.06 86 LYS A C 1
ATOM 711 O O . LYS A 1 86 ? -15.623 -16.109 22.603 1.00 75.06 86 LYS A O 1
ATOM 716 N N . ASP A 1 87 ? -14.596 -14.263 21.832 1.00 68.44 87 ASP A N 1
ATOM 717 C CA . ASP A 1 87 ? -14.166 -13.739 23.135 1.00 68.44 87 ASP A CA 1
ATOM 718 C C . ASP A 1 87 ? -15.240 -12.932 23.877 1.00 68.44 87 ASP A C 1
ATOM 720 O O . ASP A 1 87 ? -15.153 -12.787 25.098 1.00 68.44 87 ASP A O 1
ATOM 724 N N . PHE A 1 88 ? -16.301 -12.478 23.201 1.00 61.31 88 PHE A N 1
ATOM 725 C CA . PHE A 1 88 ? -17.440 -11.802 23.842 1.00 61.31 88 PHE A CA 1
ATOM 726 C C . PHE A 1 88 ? -18.089 -12.660 24.939 1.00 61.31 88 PHE A C 1
ATOM 728 O O . PHE A 1 88 ? -18.563 -12.140 25.943 1.00 61.31 88 PHE A O 1
ATOM 735 N N . ARG A 1 89 ? -18.042 -13.994 24.800 1.00 55.97 89 ARG A N 1
ATOM 736 C CA . ARG A 1 89 ? -18.507 -14.933 25.837 1.00 55.97 89 ARG A CA 1
ATOM 737 C C . ARG A 1 89 ? -17.580 -15.022 27.058 1.00 55.97 89 ARG A C 1
ATOM 739 O O . ARG A 1 89 ? -17.983 -15.586 28.068 1.00 55.97 89 ARG A O 1
ATOM 746 N N . LYS A 1 90 ? -16.346 -14.515 26.968 1.00 57.19 90 LYS A N 1
ATOM 747 C CA . LYS A 1 90 ? -15.295 -14.639 27.995 1.00 57.19 90 LYS A CA 1
ATOM 748 C C . LYS A 1 90 ? -14.963 -13.325 28.706 1.00 57.19 90 LYS A C 1
ATOM 750 O O . LYS A 1 90 ? -14.368 -13.364 29.781 1.00 57.19 90 LYS A O 1
ATOM 755 N N . LYS A 1 91 ? -15.325 -12.164 28.148 1.00 58.38 91 LYS A N 1
ATOM 756 C CA . LYS A 1 91 ? -15.143 -10.871 28.824 1.00 58.38 91 LYS A CA 1
ATOM 757 C C . LYS A 1 91 ? -16.202 -10.694 29.913 1.00 58.38 91 LYS A C 1
ATOM 759 O O . LYS A 1 91 ? -17.337 -10.320 29.642 1.00 58.38 91 LYS A O 1
ATOM 764 N N . ALA A 1 92 ? -15.805 -10.923 31.161 1.00 58.09 92 ALA A N 1
ATOM 765 C CA . ALA A 1 92 ? -16.548 -10.432 32.313 1.00 58.09 92 ALA A CA 1
ATOM 766 C C . ALA A 1 92 ? -16.632 -8.897 32.237 1.00 58.09 92 ALA A C 1
ATOM 768 O O . ALA A 1 92 ? -15.608 -8.209 32.246 1.00 58.09 92 ALA A O 1
ATOM 769 N N . ILE A 1 93 ? -17.853 -8.368 32.136 1.00 63.94 93 ILE A N 1
ATOM 770 C CA . ILE A 1 93 ? -18.131 -6.936 32.279 1.00 63.94 93 ILE A CA 1
ATOM 771 C C . ILE A 1 93 ? -17.618 -6.534 33.663 1.00 63.94 93 ILE A C 1
ATOM 773 O O . ILE A 1 93 ? -18.053 -7.093 34.671 1.00 63.94 93 ILE A O 1
ATOM 777 N N . LYS A 1 94 ? -16.657 -5.606 33.725 1.00 60.88 94 LYS A N 1
ATOM 778 C CA . LYS A 1 94 ? -16.186 -5.069 35.006 1.00 60.88 94 LYS A CA 1
ATOM 779 C C . LYS A 1 94 ? -17.380 -4.399 35.686 1.00 60.88 94 LYS A C 1
ATOM 781 O O . LYS A 1 94 ? -17.927 -3.437 35.167 1.00 60.88 94 LYS A O 1
ATOM 786 N N . THR A 1 95 ? -17.800 -4.931 36.827 1.00 65.06 95 THR A N 1
ATOM 787 C CA . THR A 1 95 ? -19.037 -4.539 37.522 1.00 65.06 95 THR A CA 1
ATOM 788 C C . THR A 1 95 ? -18.934 -3.209 38.270 1.00 65.06 95 THR A C 1
ATOM 790 O O . THR A 1 95 ? -19.943 -2.686 38.731 1.00 65.06 95 THR A O 1
ATOM 793 N N . THR A 1 96 ? -17.739 -2.629 38.372 1.00 73.44 96 THR A N 1
ATOM 794 C CA . THR A 1 96 ? -17.489 -1.354 39.053 1.00 73.44 96 THR A CA 1
ATOM 795 C C . THR A 1 96 ? -17.061 -0.287 38.048 1.00 73.44 96 THR A C 1
ATOM 797 O O . THR A 1 96 ? -15.873 0.001 37.908 1.00 73.44 96 THR A O 1
ATOM 800 N N . VAL A 1 97 ? -18.029 0.286 37.333 1.00 76.69 97 VAL A N 1
ATOM 801 C CA . VAL A 1 97 ? -17.840 1.486 36.501 1.00 76.69 97 VAL A CA 1
ATOM 802 C C . VAL A 1 97 ? -18.535 2.653 37.202 1.00 76.69 97 VAL A C 1
ATOM 804 O O . VAL A 1 97 ? -19.675 2.522 37.645 1.00 76.69 97 VAL A O 1
ATOM 807 N N . SER A 1 98 ? -17.847 3.789 37.350 1.00 86.50 98 SER A N 1
ATOM 808 C CA . SER A 1 98 ? -18.449 5.010 37.904 1.00 86.50 98 SER A CA 1
ATOM 809 C C . SER A 1 98 ? -19.574 5.509 36.992 1.00 86.50 98 SER A C 1
ATOM 811 O O . SER A 1 98 ? -19.459 5.422 35.770 1.00 86.50 98 SER A O 1
ATOM 813 N N . ALA A 1 99 ? -20.625 6.105 37.560 1.00 85.94 99 ALA A N 1
ATOM 814 C CA . ALA A 1 99 ? -21.732 6.675 36.789 1.00 85.94 99 ALA A CA 1
ATOM 815 C C . ALA A 1 99 ? -21.260 7.708 35.747 1.00 85.94 99 ALA A C 1
ATOM 817 O O . ALA A 1 99 ? -21.775 7.748 34.635 1.00 85.94 99 ALA A O 1
ATOM 818 N N . THR A 1 100 ? -20.243 8.510 36.075 1.00 89.19 100 THR A N 1
ATOM 819 C CA . THR A 1 100 ? -19.652 9.484 35.143 1.00 89.19 100 THR A CA 1
ATOM 820 C C . THR A 1 100 ? -18.938 8.812 33.973 1.00 89.19 100 THR A C 1
ATOM 822 O O . THR A 1 100 ? -19.116 9.229 32.832 1.00 89.19 100 THR A O 1
ATOM 825 N N . THR A 1 101 ? -18.179 7.748 34.241 1.00 86.50 101 THR A N 1
ATOM 826 C CA . THR A 1 101 ? -17.501 6.948 33.213 1.00 86.50 101 THR A CA 1
ATOM 827 C C . THR A 1 101 ? -18.512 6.264 32.303 1.00 86.50 101 THR A C 1
ATOM 829 O O . THR A 1 101 ? -18.374 6.337 31.091 1.00 86.50 101 THR A O 1
ATOM 832 N N . LEU A 1 102 ? -19.580 5.700 32.873 1.00 87.00 102 LEU A N 1
ATOM 833 C CA . LEU A 1 102 ? -20.656 5.075 32.107 1.00 87.00 102 LEU A CA 1
ATOM 834 C C . LEU A 1 102 ? -21.334 6.073 31.153 1.00 87.00 102 LEU A C 1
ATOM 836 O O . LEU A 1 102 ? -21.620 5.744 30.005 1.00 87.00 102 LEU A O 1
ATOM 840 N N . ILE A 1 103 ? -21.594 7.300 31.619 1.00 91.50 103 ILE A N 1
ATOM 841 C CA . ILE A 1 103 ? -22.205 8.348 30.789 1.00 91.50 103 ILE A CA 1
ATOM 842 C C . ILE A 1 103 ? -21.254 8.775 29.665 1.00 91.50 103 ILE A C 1
ATOM 844 O O . ILE A 1 103 ? -21.701 8.901 28.527 1.00 91.50 103 ILE A O 1
ATOM 848 N N . ALA A 1 104 ? -19.966 8.972 29.962 1.00 90.06 104 ALA A N 1
ATOM 849 C CA . ALA A 1 104 ? -18.964 9.329 28.959 1.00 90.06 104 ALA A CA 1
ATOM 850 C C . ALA A 1 104 ? -18.820 8.232 27.888 1.00 90.06 104 ALA A C 1
ATOM 852 O O . ALA A 1 104 ? -18.991 8.511 26.704 1.00 90.06 104 ALA A O 1
ATOM 853 N N . GLU A 1 105 ? -18.642 6.973 28.304 1.00 88.31 105 GLU A N 1
ATOM 854 C CA . GLU A 1 105 ? -18.566 5.820 27.394 1.00 88.31 105 GLU A CA 1
ATOM 855 C C . GLU A 1 105 ? -19.848 5.666 26.562 1.00 88.31 105 GLU A C 1
ATOM 857 O O . GLU A 1 105 ? -19.795 5.343 25.377 1.00 88.31 105 GLU A O 1
ATOM 862 N N . GLY A 1 106 ? -21.016 5.949 27.147 1.00 89.69 106 GLY A N 1
ATOM 863 C CA . GLY A 1 106 ? -22.291 5.924 26.433 1.00 89.69 106 GLY A CA 1
ATOM 864 C C . GLY A 1 106 ? -22.433 7.021 25.371 1.00 89.69 106 GLY A C 1
ATOM 865 O O . GLY A 1 106 ? -23.094 6.799 24.353 1.00 89.69 106 GLY A O 1
ATOM 866 N N . LEU A 1 107 ? -21.837 8.199 25.580 1.00 92.75 107 LEU A N 1
ATOM 867 C CA . LEU A 1 107 ? -21.794 9.266 24.573 1.00 92.75 107 LEU A CA 1
ATOM 868 C C . LEU A 1 107 ? -20.841 8.904 23.432 1.00 92.75 107 LEU A C 1
ATOM 870 O O . LEU A 1 107 ? -21.228 9.025 22.269 1.00 92.75 107 LEU A O 1
ATOM 874 N N . ASP A 1 108 ? -19.662 8.380 23.762 1.00 89.44 108 ASP A N 1
ATOM 875 C CA . ASP A 1 108 ? -18.691 7.912 22.772 1.00 89.44 108 ASP A CA 1
ATOM 876 C C . ASP A 1 108 ? -19.285 6.789 21.910 1.00 89.44 108 ASP A C 1
ATOM 878 O O . ASP A 1 108 ? -19.214 6.832 20.680 1.00 89.44 108 ASP A O 1
ATOM 882 N N . LEU A 1 109 ? -19.970 5.823 22.534 1.00 87.81 109 LEU A N 1
ATOM 883 C CA . LEU A 1 109 ? -20.635 4.732 21.824 1.00 87.81 109 LEU A CA 1
ATOM 884 C C . LEU A 1 109 ? -21.720 5.246 20.867 1.00 87.81 109 LEU A C 1
ATOM 886 O O . LEU A 1 109 ? -21.819 4.781 19.731 1.00 87.81 109 LEU A O 1
ATOM 890 N N . LYS A 1 110 ? -22.527 6.228 21.291 1.00 91.31 110 LYS A N 1
ATOM 891 C CA . LYS A 1 110 ? -23.543 6.843 20.421 1.00 91.31 110 LYS A CA 1
ATOM 892 C C . LYS A 1 110 ? -22.917 7.508 19.202 1.00 91.31 110 LYS A C 1
ATOM 894 O O . LYS A 1 110 ? -23.461 7.381 18.104 1.00 91.31 110 LYS A O 1
ATOM 899 N N . GLU A 1 111 ? -21.793 8.191 19.385 1.00 90.69 111 GLU A N 1
ATOM 900 C CA . GLU A 1 111 ? -21.086 8.854 18.295 1.00 90.69 111 GLU A CA 1
ATOM 901 C C . GLU A 1 111 ? -20.515 7.841 17.292 1.00 90.69 111 GLU A C 1
ATOM 903 O O . GLU A 1 111 ? -20.641 8.030 16.079 1.00 90.69 111 GLU A O 1
ATOM 908 N N . VAL A 1 112 ? -19.969 6.723 17.780 1.00 87.25 112 VAL A N 1
ATOM 909 C CA . VAL A 1 112 ? -19.494 5.614 16.934 1.00 87.25 112 VAL A CA 1
ATOM 910 C C . VAL A 1 112 ? -20.647 4.974 16.157 1.00 87.25 112 VAL A C 1
ATOM 912 O O . VAL A 1 112 ? -20.542 4.799 14.943 1.00 87.25 112 VAL A O 1
ATOM 915 N N . ILE A 1 113 ? -21.777 4.684 16.813 1.00 87.88 113 ILE A N 1
ATOM 916 C CA . ILE A 1 113 ? -22.971 4.122 16.155 1.00 87.88 113 ILE A CA 1
ATOM 917 C C . ILE A 1 113 ? -23.497 5.071 15.071 1.00 87.88 113 ILE A C 1
ATOM 919 O O . ILE A 1 113 ? -23.919 4.621 14.004 1.00 87.88 113 ILE A O 1
ATOM 923 N N . ARG A 1 114 ? -23.481 6.386 15.322 1.00 90.44 114 ARG A N 1
ATOM 924 C CA . ARG A 1 114 ? -23.926 7.395 14.353 1.00 90.44 114 ARG A CA 1
ATOM 925 C C . ARG A 1 114 ? -23.059 7.386 13.094 1.00 90.44 114 ARG A C 1
ATOM 927 O O . ARG A 1 114 ? -23.606 7.328 11.995 1.00 90.44 114 ARG A O 1
ATOM 934 N N . HIS A 1 115 ? -21.737 7.391 13.253 1.00 86.62 115 HIS A N 1
ATOM 935 C CA . HIS A 1 115 ? -20.805 7.293 12.128 1.00 86.62 115 HIS A CA 1
ATOM 936 C C . HIS A 1 115 ? -20.954 5.972 11.369 1.00 86.62 115 HIS A C 1
ATOM 938 O O . HIS A 1 115 ? -20.990 5.977 10.144 1.00 86.62 115 HIS A O 1
ATOM 944 N N . PHE A 1 116 ? -21.118 4.852 12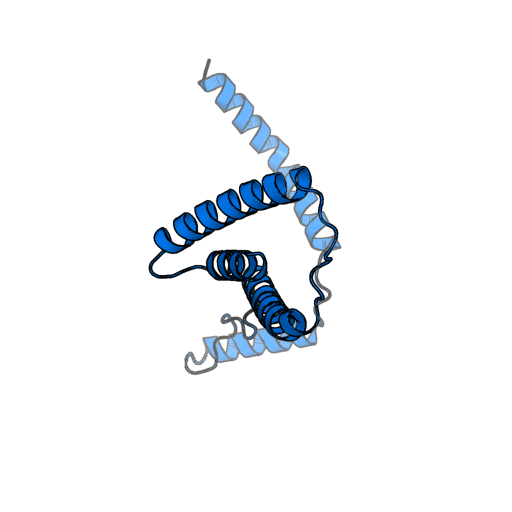.079 1.00 86.38 116 PHE A N 1
ATOM 945 C CA . PHE A 1 116 ? -21.320 3.549 11.446 1.00 86.38 116 PHE A CA 1
ATOM 946 C C . PHE A 1 116 ? -22.569 3.520 10.558 1.00 86.38 116 PHE A C 1
ATOM 948 O O . PHE A 1 116 ? -22.514 3.024 9.434 1.00 86.38 116 PHE A O 1
ATOM 955 N N . LYS A 1 117 ? -23.688 4.082 11.034 1.00 89.88 117 LYS A N 1
ATOM 956 C CA . LYS A 1 117 ? -24.917 4.189 10.233 1.00 89.88 117 LYS A CA 1
ATOM 957 C C . LYS A 1 117 ? -24.688 5.006 8.968 1.00 89.88 117 LYS A C 1
ATOM 959 O O . LYS A 1 117 ? -25.045 4.552 7.887 1.00 89.88 117 LYS A O 1
ATOM 964 N N . TRP A 1 118 ? -24.041 6.161 9.103 1.00 90.19 118 TRP A N 1
ATOM 965 C CA . TRP A 1 118 ? -23.713 7.012 7.964 1.00 90.19 118 TRP A CA 1
ATOM 966 C C . TRP A 1 118 ? -22.851 6.279 6.927 1.00 90.19 118 TRP A C 1
ATOM 968 O O . TRP A 1 118 ? -23.196 6.260 5.745 1.00 90.19 118 TRP A O 1
ATOM 978 N N . ASP A 1 119 ? -21.772 5.629 7.367 1.00 85.88 119 ASP A N 1
ATOM 979 C CA . ASP A 1 119 ? -20.858 4.890 6.492 1.00 85.88 119 ASP A CA 1
ATOM 980 C C . ASP A 1 119 ? -21.535 3.684 5.821 1.00 85.88 119 ASP A C 1
ATOM 982 O O . ASP A 1 119 ? -21.229 3.365 4.671 1.00 85.88 119 ASP A O 1
ATOM 986 N N . SER A 1 120 ? -22.470 3.026 6.515 1.00 86.19 120 SER A N 1
ATOM 987 C CA . SER A 1 120 ? -23.260 1.924 5.959 1.00 86.19 120 SER A CA 1
ATOM 988 C C . SER A 1 120 ? -24.255 2.399 4.898 1.00 86.19 120 SER A C 1
ATOM 990 O O . SER A 1 120 ? -24.472 1.695 3.916 1.00 86.19 120 SER A O 1
ATOM 992 N N . GLU A 1 121 ? -24.873 3.567 5.085 1.00 88.88 121 GLU A N 1
ATOM 993 C CA . GLU A 1 121 ? -25.839 4.143 4.137 1.00 88.88 121 GLU A CA 1
ATOM 994 C C . GLU A 1 121 ? -25.157 4.704 2.880 1.00 88.88 121 GLU A C 1
ATOM 996 O O . GLU A 1 121 ? -25.727 4.655 1.792 1.00 88.88 121 GLU A O 1
ATOM 1001 N N . HIS A 1 122 ? -23.920 5.192 3.006 1.00 84.94 122 HIS A N 1
ATOM 1002 C CA . HIS A 1 122 ? -23.154 5.803 1.913 1.00 84.94 122 HIS A CA 1
ATOM 1003 C C . HIS A 1 122 ? -22.158 4.836 1.257 1.00 84.94 122 HIS A C 1
ATOM 1005 O O . HIS A 1 122 ? -21.191 5.257 0.611 1.00 84.94 122 HIS A O 1
ATOM 1011 N N . GLN A 1 123 ? -22.375 3.530 1.405 1.00 83.38 123 GLN A N 1
ATOM 1012 C CA . GLN A 1 123 ? -21.558 2.533 0.733 1.00 83.38 123 GLN A CA 1
ATOM 1013 C C . GLN A 1 123 ? -21.828 2.561 -0.783 1.00 83.38 123 GLN A C 1
ATOM 1015 O O . GLN A 1 123 ? -22.972 2.582 -1.232 1.00 83.38 123 GLN A O 1
ATOM 1020 N N . SER A 1 124 ? -20.769 2.580 -1.598 1.00 82.56 124 SER A N 1
ATOM 1021 C CA . SER A 1 124 ? -20.912 2.520 -3.058 1.00 82.56 124 SER A CA 1
ATOM 1022 C C . SER A 1 124 ? -21.445 1.150 -3.498 1.00 82.56 124 SER A C 1
ATOM 1024 O O . SER A 1 124 ? -21.252 0.153 -2.803 1.00 82.56 124 SER A O 1
ATOM 1026 N N . LEU A 1 125 ? -22.050 1.064 -4.692 1.00 83.75 125 LEU A N 1
ATOM 1027 C CA . LEU A 1 125 ? -22.505 -0.217 -5.268 1.00 83.75 125 LEU A CA 1
ATOM 1028 C C . LEU A 1 125 ? -21.374 -1.261 -5.388 1.00 83.75 125 LEU A C 1
ATOM 1030 O O . LEU A 1 125 ? -21.629 -2.465 -5.377 1.00 83.75 125 LEU A O 1
ATOM 1034 N N . HIS A 1 126 ? -20.125 -0.803 -5.496 1.00 83.50 126 HIS A N 1
ATOM 1035 C CA . HIS A 1 126 ? -18.928 -1.639 -5.540 1.00 83.50 126 HIS A CA 1
ATOM 1036 C C . HIS A 1 126 ? -17.951 -1.185 -4.454 1.00 83.50 126 HIS A C 1
ATOM 1038 O O . HIS A 1 126 ? -17.040 -0.400 -4.737 1.00 83.50 126 HIS A O 1
ATOM 1044 N N . PRO A 1 127 ? -18.145 -1.636 -3.203 1.00 80.56 127 PRO A N 1
ATOM 1045 C CA . PRO A 1 127 ? -17.342 -1.149 -2.104 1.00 80.56 127 PRO A CA 1
ATOM 1046 C C . PRO A 1 127 ? -15.909 -1.650 -2.208 1.00 80.56 127 PRO A C 1
ATOM 1048 O O . PRO A 1 127 ? -15.658 -2.852 -2.353 1.00 80.56 127 PRO A O 1
ATOM 1051 N N . THR A 1 128 ? -14.967 -0.720 -2.089 1.00 84.62 128 THR A N 1
ATOM 1052 C CA . THR A 1 128 ? -13.535 -1.023 -2.062 1.00 84.62 128 THR A CA 1
ATOM 1053 C C . THR A 1 128 ? -13.206 -1.858 -0.826 1.00 84.62 128 THR A C 1
ATOM 1055 O O . THR A 1 128 ? -13.834 -1.698 0.223 1.00 84.62 128 THR A O 1
ATOM 1058 N N . ASP A 1 129 ? -12.168 -2.691 -0.892 1.00 82.81 129 ASP A N 1
ATOM 1059 C CA . ASP A 1 129 ? -11.719 -3.494 0.256 1.00 82.81 129 ASP A CA 1
ATOM 1060 C C . ASP A 1 129 ? -11.415 -2.636 1.493 1.00 82.81 129 ASP A C 1
ATOM 1062 O O . ASP A 1 129 ? -11.701 -3.040 2.614 1.00 82.81 129 ASP A O 1
ATOM 1066 N N . LEU A 1 130 ? -10.965 -1.392 1.296 1.00 82.06 130 LEU A N 1
ATOM 1067 C CA . LEU A 1 130 ? -10.811 -0.409 2.368 1.00 82.06 130 LEU A CA 1
ATOM 1068 C C . LEU A 1 130 ? -12.144 -0.019 3.029 1.00 82.06 130 LEU A C 1
ATOM 1070 O O . LEU A 1 130 ? -12.206 0.098 4.250 1.00 82.06 130 LEU A O 1
ATOM 1074 N N . GLN A 1 131 ? -13.205 0.198 2.246 1.00 82.69 131 GLN A N 1
ATOM 1075 C CA . GLN A 1 131 ? -14.534 0.527 2.778 1.00 82.69 131 GLN A CA 1
ATOM 1076 C C . GLN A 1 131 ? -15.108 -0.662 3.553 1.00 82.69 131 GLN A C 1
ATOM 1078 O O . GLN A 1 131 ? -15.605 -0.487 4.664 1.00 82.69 131 GLN A O 1
ATOM 1083 N N . LYS A 1 132 ? -14.953 -1.879 3.018 1.00 85.19 132 LYS A N 1
ATOM 1084 C CA . LYS A 1 132 ? -15.339 -3.117 3.708 1.00 85.19 132 LYS A CA 1
ATOM 1085 C C . LYS A 1 132 ? -14.563 -3.300 5.014 1.00 85.19 132 LYS A C 1
ATOM 1087 O O . LYS A 1 132 ? -15.164 -3.568 6.047 1.00 85.19 132 LYS A O 1
ATOM 1092 N N . ALA A 1 133 ? -13.246 -3.086 4.993 1.00 84.44 133 ALA A N 1
ATOM 1093 C CA . ALA A 1 133 ? -12.395 -3.222 6.172 1.00 84.44 133 ALA A CA 1
ATOM 1094 C C . ALA A 1 133 ? -12.757 -2.205 7.264 1.00 84.44 133 ALA A C 1
ATOM 1096 O O . ALA A 1 133 ? -12.761 -2.542 8.445 1.00 84.44 133 ALA A O 1
ATOM 1097 N N . ARG A 1 134 ? -13.080 -0.960 6.886 1.00 83.88 134 ARG A N 1
ATOM 1098 C CA . ARG A 1 134 ? -13.522 0.083 7.826 1.00 83.88 134 ARG A CA 1
ATOM 1099 C C . ARG A 1 134 ? -14.834 -0.285 8.507 1.00 83.88 134 ARG A C 1
ATOM 1101 O O . ARG A 1 134 ? -14.896 -0.226 9.730 1.00 83.88 134 ARG A O 1
ATOM 1108 N N . LEU A 1 135 ? -15.833 -0.717 7.738 1.00 84.56 135 LEU A N 1
ATOM 1109 C CA . LEU A 1 135 ? -17.121 -1.155 8.281 1.00 84.56 135 LEU A CA 1
ATOM 1110 C C . LEU A 1 135 ? -16.965 -2.370 9.199 1.00 84.56 135 LEU A C 1
ATOM 1112 O O . LEU A 1 135 ? -17.508 -2.380 10.299 1.00 84.56 135 LEU A O 1
ATOM 1116 N N . CYS A 1 136 ? -16.160 -3.351 8.789 1.00 83.69 136 CYS A N 1
ATOM 1117 C CA . CYS A 1 136 ? -15.869 -4.536 9.592 1.00 83.69 136 CYS A CA 1
ATOM 1118 C C . CYS A 1 136 ? -15.226 -4.168 10.943 1.00 83.69 136 CYS A C 1
ATOM 1120 O O . CYS A 1 136 ? -15.658 -4.642 11.991 1.00 83.69 136 CYS A O 1
ATOM 1122 N N . LYS A 1 137 ? -14.249 -3.249 10.942 1.00 78.81 137 LYS A N 1
ATOM 1123 C CA . LYS A 1 137 ? -13.610 -2.739 12.170 1.00 78.81 137 LYS A CA 1
ATOM 1124 C C . LYS A 1 137 ? -14.538 -1.891 13.034 1.00 78.81 137 LYS A C 1
ATOM 1126 O O . LYS A 1 137 ? -14.407 -1.885 14.252 1.00 78.81 137 LYS A O 1
ATOM 1131 N N . ALA A 1 138 ? -15.439 -1.128 12.423 1.00 78.75 138 ALA A N 1
ATOM 1132 C CA . ALA A 1 138 ? -16.428 -0.359 13.167 1.00 78.75 138 ALA A CA 1
ATOM 1133 C C . ALA A 1 138 ? -17.445 -1.292 13.848 1.00 78.75 138 ALA A C 1
ATOM 1135 O O . ALA A 1 138 ? -17.781 -1.076 15.007 1.00 78.75 138 ALA A O 1
ATOM 1136 N N . CYS A 1 139 ? -17.848 -2.375 13.176 1.00 74.00 139 CYS A N 1
ATOM 1137 C CA . CYS A 1 139 ? -18.743 -3.393 13.724 1.00 74.00 139 CYS A CA 1
ATOM 1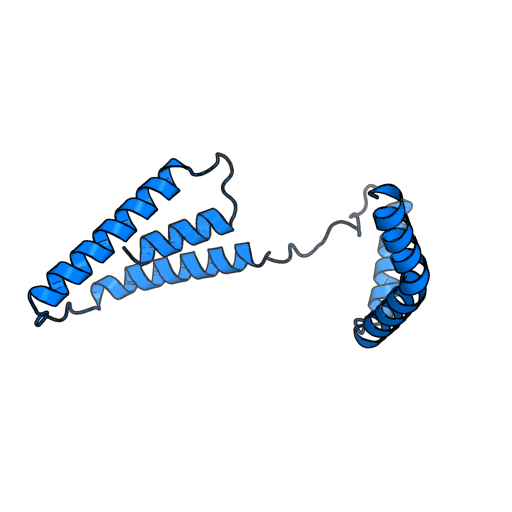138 C C . CYS A 1 139 ? -18.118 -4.204 14.871 1.00 74.00 139 CYS A C 1
ATOM 1140 O O . CYS A 1 139 ? -18.838 -4.610 15.774 1.00 74.00 139 CYS A O 1
ATOM 1142 N N . SER A 1 140 ? -16.804 -4.456 14.861 1.00 66.44 140 SER A N 1
ATOM 1143 C CA . SER A 1 140 ? -16.132 -5.168 15.961 1.00 66.44 140 SER A CA 1
ATOM 1144 C C . SER A 1 140 ? -15.892 -4.304 17.206 1.00 66.44 140 SER A C 1
ATOM 1146 O O . SER A 1 140 ? -15.614 -4.841 18.278 1.00 66.44 140 SER A O 1
ATOM 1148 N N . ARG A 1 141 ? -15.968 -2.973 17.068 1.00 61.12 141 ARG A N 1
ATOM 1149 C CA . ARG A 1 141 ? -15.765 -2.002 18.156 1.00 61.12 141 ARG A CA 1
ATOM 1150 C C . ARG A 1 141 ? -17.058 -1.525 18.817 1.00 61.12 141 ARG A C 1
ATOM 1152 O O . ARG A 1 141 ? -16.975 -1.021 19.935 1.00 61.12 141 ARG A O 1
ATOM 1159 N N . ALA A 1 142 ? -18.185 -1.619 18.113 1.00 50.75 142 ALA A N 1
ATOM 1160 C CA . ALA A 1 142 ? -19.520 -1.341 18.641 1.00 50.75 142 ALA A CA 1
ATOM 1161 C C . ALA A 1 142 ? -20.013 -2.500 19.521 1.00 50.75 142 ALA A C 1
ATOM 1163 O O . ALA A 1 142 ? -20.702 -2.205 20.522 1.00 50.75 142 ALA A O 1
#

Foldseek 3Di:
DVVVVVVVVVVVCVVCVVVVVVVVVVVCVVVPPPDDVVVVVVLVVQCVVCVVPVVRDDSPPPPDPPCPVLNVLLVVLVVLLVVLVVCVVVDDDPPDDDPVRVVVVVVVLVVLVVVLVVLVVPADPDHDSNSNSVNSNSVSVD

Secondary structure (DSSP, 8-state):
-HHHHHHHHHHHHHHHHHHHHHHHHHHHHHT-----HHHHHHHHHHHHHHHH-TTS--TTS-SS----HHHHHHHHHHHHHHHHHHHTTT----S---HHHHHHHHHHHHHHHHHHHHHHHT--SS--HHHHHHHHHHHHH-

Radius of gyration: 27.35 Å; chains: 1; bounding box: 47×59×70 Å